Protein AF-A0A1H8HSU1-F1 (afdb_monomer)

Radius of gyration: 24.74 Å; Cα contacts (8 Å, |Δi|>4): 30; chains: 1; bounding box: 70×51×62 Å

Foldseek 3Di:
DDPDDPDPVPPPPPPCLADPLLLVLLVVPPVDPVSSVVVVVVLVVVCVVCVVVVVNVCSVVVNVVSSVVSVVVVVVVVVVVVVVVCVVVVVVVVVVVVVVPPDDD

Solvent-accessible surface area (backbone atoms only — not comparable to full-atom values): 6348 Å² total; per-residue (Å²): 134,84,94,82,73,85,61,83,80,72,64,68,75,70,90,61,90,63,58,70,68,50,54,54,48,39,55,70,76,36,82,48,66,70,59,36,51,53,50,53,49,53,54,49,56,51,47,52,51,33,51,76,68,69,40,60,83,48,48,65,55,53,53,49,50,53,45,52,52,52,53,49,50,52,52,50,52,52,52,52,51,53,52,54,51,53,53,55,56,47,49,63,54,43,64,64,44,65,77,66,59,86,64,87,134

Mean predicted aligned error: 15.27 Å

Secondary structure (DSSP, 8-state):
-------GGG----S-SS-HHHHHHHHHH---HHHHHHHHHHHHHHHHHHHHTT-GGGHHHHHHHHHHHHHHHHHHHHHHHHHHHHHHHHHHHHHHHHTT--S--

Structure (mmCIF, N/CA/C/O backbone):
data_AF-A0A1H8HSU1-F1
#
_entry.id   AF-A0A1H8HSU1-F1
#
loop_
_atom_site.group_PDB
_atom_site.id
_atom_site.type_symbol
_atom_site.label_atom_id
_atom_site.label_alt_id
_atom_site.label_comp_id
_atom_site.label_asym_id
_atom_site.label_entity_id
_atom_site.label_seq_id
_atom_site.pdbx_PDB_ins_code
_atom_site.Cartn_x
_atom_site.Cartn_y
_atom_site.Cartn_z
_atom_site.occupancy
_atom_site.B_iso_or_equiv
_atom_site.auth_seq_id
_atom_site.auth_comp_id
_atom_site.auth_asym_id
_atom_site.auth_atom_id
_atom_site.pdbx_PDB_model_num
ATOM 1 N N . MET A 1 1 ? 43.269 -23.980 -1.604 1.00 54.44 1 MET A N 1
ATOM 2 C CA . MET A 1 1 ? 42.614 -22.819 -2.242 1.00 54.44 1 MET A CA 1
ATOM 3 C C . MET A 1 1 ? 41.279 -22.598 -1.547 1.00 54.44 1 MET A C 1
ATOM 5 O O . MET A 1 1 ? 40.443 -23.488 -1.639 1.00 54.44 1 MET A O 1
ATOM 9 N N . PRO A 1 2 ? 41.084 -21.518 -0.774 1.00 62.03 2 PRO A N 1
ATOM 10 C CA . PRO A 1 2 ? 39.758 -21.207 -0.249 1.00 62.03 2 PRO A CA 1
ATOM 11 C C . PRO A 1 2 ? 38.849 -20.723 -1.398 1.00 62.03 2 PRO A C 1
ATOM 13 O O . PRO A 1 2 ? 39.292 -19.887 -2.188 1.00 62.03 2 PRO A O 1
ATOM 16 N N . PRO A 1 3 ? 37.598 -21.209 -1.512 1.00 61.28 3 PRO A N 1
ATOM 17 C CA . PRO A 1 3 ? 36.631 -20.680 -2.463 1.00 61.28 3 PRO A CA 1
ATOM 18 C C . PRO A 1 3 ? 36.115 -19.365 -1.881 1.00 61.28 3 PRO A C 1
ATOM 20 O O . PRO A 1 3 ? 35.365 -19.360 -0.908 1.00 61.28 3 PRO A O 1
ATOM 23 N N . ARG A 1 4 ? 36.582 -18.226 -2.386 1.00 59.84 4 ARG A N 1
ATOM 24 C CA . ARG A 1 4 ? 36.184 -16.925 -1.838 1.00 59.84 4 ARG A CA 1
ATOM 25 C C . ARG A 1 4 ? 35.967 -15.925 -2.951 1.00 59.84 4 ARG A C 1
ATOM 27 O O . ARG A 1 4 ? 36.889 -15.237 -3.367 1.00 59.84 4 ARG A O 1
ATOM 34 N N . ASN A 1 5 ? 34.731 -15.911 -3.432 1.00 49.44 5 ASN A N 1
ATOM 35 C CA . ASN A 1 5 ? 33.837 -14.753 -3.418 1.00 49.44 5 ASN A CA 1
ATOM 36 C C . ASN A 1 5 ? 32.717 -15.048 -4.415 1.00 49.44 5 ASN A C 1
ATOM 38 O O . ASN A 1 5 ? 32.889 -14.876 -5.616 1.00 49.44 5 ASN A O 1
ATOM 42 N N . ALA A 1 6 ? 31.576 -15.524 -3.911 1.00 51.78 6 ALA A N 1
ATOM 43 C CA . ALA A 1 6 ? 30.329 -15.353 -4.640 1.00 51.78 6 ALA A CA 1
ATOM 44 C C . ALA A 1 6 ? 30.122 -13.840 -4.744 1.00 51.78 6 ALA A C 1
ATOM 46 O O . ALA A 1 6 ? 29.978 -13.158 -3.728 1.00 51.78 6 ALA A O 1
ATOM 47 N N . GLU A 1 7 ? 30.264 -13.308 -5.950 1.00 45.53 7 GLU A N 1
ATOM 48 C CA . GLU A 1 7 ? 30.196 -11.879 -6.187 1.00 45.53 7 GLU A CA 1
ATOM 49 C C . GLU A 1 7 ? 28.820 -11.344 -5.737 1.00 45.53 7 GLU A C 1
ATOM 51 O O . GLU A 1 7 ? 27.788 -11.940 -6.063 1.00 45.53 7 GLU A O 1
ATOM 56 N N . PRO A 1 8 ? 28.765 -10.227 -4.990 1.00 53.56 8 PRO A N 1
ATOM 57 C CA . PRO A 1 8 ? 27.520 -9.705 -4.422 1.00 53.56 8 PRO A CA 1
ATOM 58 C C . PRO A 1 8 ? 26.516 -9.198 -5.472 1.00 53.56 8 PRO A C 1
ATOM 60 O O . PRO A 1 8 ? 25.401 -8.835 -5.113 1.00 53.56 8 PRO A O 1
ATOM 63 N N . TRP A 1 9 ? 26.870 -9.189 -6.763 1.00 51.81 9 TRP A N 1
ATOM 64 C CA . TRP A 1 9 ? 25.951 -8.822 -7.844 1.00 51.81 9 TRP A CA 1
ATOM 65 C C . TRP A 1 9 ? 24.994 -9.948 -8.247 1.00 51.81 9 TRP A C 1
ATOM 67 O O . TRP A 1 9 ? 24.029 -9.685 -8.958 1.00 51.81 9 TRP A O 1
ATOM 77 N N . ASN A 1 10 ? 25.217 -11.182 -7.778 1.00 47.97 10 ASN A N 1
ATOM 78 C CA . ASN A 1 10 ? 24.357 -12.325 -8.098 1.00 47.97 10 ASN A CA 1
ATOM 79 C C . ASN A 1 10 ? 23.241 -12.559 -7.063 1.00 47.97 10 ASN A C 1
ATOM 81 O O . ASN A 1 10 ? 22.587 -13.604 -7.053 1.00 47.97 10 ASN A O 1
ATOM 85 N N . ALA A 1 11 ? 22.992 -11.582 -6.188 1.00 49.59 11 ALA A N 1
ATOM 86 C CA . ALA A 1 11 ? 21.712 -11.487 -5.509 1.00 49.59 11 ALA A CA 1
ATOM 87 C C . ALA A 1 11 ? 20.696 -11.005 -6.549 1.00 49.59 11 ALA A C 1
ATOM 89 O O . ALA A 1 11 ? 20.468 -9.806 -6.704 1.00 49.59 11 ALA A O 1
ATOM 90 N N . SER A 1 12 ? 20.115 -11.951 -7.296 1.00 44.28 12 SER A N 1
ATOM 91 C CA . SER A 1 12 ? 18.850 -11.709 -7.994 1.00 44.28 12 SER A CA 1
ATOM 92 C C . SER A 1 12 ? 17.948 -10.912 -7.046 1.00 44.28 12 SER A C 1
ATOM 94 O O . SER A 1 12 ? 17.829 -11.326 -5.884 1.00 44.28 12 SER A O 1
ATOM 96 N N . PRO A 1 13 ? 17.370 -9.767 -7.466 1.00 51.78 13 PRO A N 1
ATOM 97 C CA . PRO A 1 13 ? 16.437 -9.052 -6.610 1.00 51.78 13 PRO A CA 1
ATOM 98 C C . PRO A 1 13 ? 15.392 -10.076 -6.160 1.00 51.78 13 PRO A C 1
ATOM 100 O O . PRO A 1 13 ? 14.926 -10.857 -7.000 1.00 51.78 13 PRO A O 1
ATOM 103 N N . PRO A 1 14 ? 15.104 -10.178 -4.851 1.00 52.81 14 PRO A N 1
ATOM 104 C CA . PRO A 1 14 ? 14.172 -11.181 -4.371 1.00 52.81 14 PRO A CA 1
ATOM 105 C C . PRO A 1 14 ? 12.875 -11.048 -5.182 1.00 52.81 14 PRO A C 1
ATOM 107 O O . PRO A 1 14 ? 12.433 -9.921 -5.414 1.00 52.81 14 PRO A O 1
ATOM 110 N N . PRO A 1 15 ? 12.256 -12.157 -5.624 1.00 54.69 15 PRO A N 1
ATOM 111 C CA . PRO A 1 15 ? 11.066 -12.141 -6.485 1.00 54.69 15 PRO A CA 1
ATOM 112 C C . PRO A 1 15 ? 9.827 -11.507 -5.822 1.00 54.69 15 PRO A C 1
ATOM 114 O O . PRO A 1 15 ? 8.746 -11.490 -6.406 1.00 54.69 15 PRO A O 1
ATOM 117 N N . ASN A 1 16 ? 9.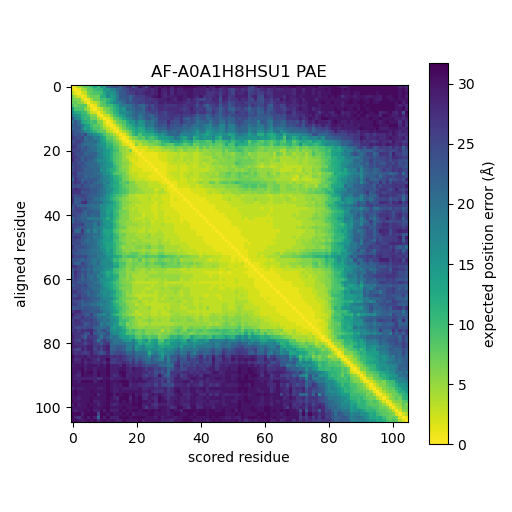975 -10.952 -4.620 1.00 55.91 16 ASN A N 1
ATOM 118 C CA . ASN A 1 16 ? 8.945 -10.207 -3.927 1.00 55.91 16 ASN A CA 1
ATOM 119 C C . ASN A 1 16 ? 8.979 -8.750 -4.389 1.00 55.91 16 ASN A C 1
ATOM 121 O O . ASN A 1 16 ? 9.697 -7.908 -3.854 1.00 55.91 16 ASN A O 1
ATOM 125 N N . LEU A 1 17 ? 8.158 -8.472 -5.400 1.00 61.16 17 LEU A N 1
ATOM 126 C CA . LEU A 1 17 ? 7.874 -7.129 -5.913 1.00 61.16 17 LEU A CA 1
ATOM 127 C C . LEU A 1 17 ? 7.216 -6.215 -4.870 1.00 61.16 17 LEU A C 1
ATOM 129 O O . LEU A 1 17 ? 7.233 -4.993 -5.008 1.00 61.16 17 LEU A O 1
ATOM 133 N N . VAL A 1 18 ? 6.653 -6.811 -3.821 1.00 63.34 18 VAL A N 1
ATOM 134 C CA . VAL A 1 18 ? 6.042 -6.125 -2.690 1.00 63.34 18 VAL A CA 1
ATOM 135 C C . VAL A 1 18 ? 6.967 -6.282 -1.478 1.00 63.34 18 VAL A C 1
ATOM 137 O O . VAL A 1 18 ? 7.289 -7.411 -1.103 1.00 63.34 18 VAL A O 1
ATOM 140 N N . PRO A 1 19 ? 7.429 -5.186 -0.850 1.00 72.12 19 PRO A N 1
ATOM 141 C CA . PRO A 1 19 ? 8.223 -5.276 0.367 1.00 72.12 19 PRO A CA 1
ATOM 142 C C . PRO A 1 19 ? 7.443 -5.919 1.509 1.00 72.12 19 PRO A C 1
ATOM 144 O O . PRO A 1 19 ? 6.261 -5.638 1.699 1.00 72.12 19 PRO A O 1
ATOM 147 N N . VAL A 1 20 ? 8.148 -6.690 2.339 1.00 76.50 20 VAL A N 1
ATOM 148 C CA . VAL A 1 20 ? 7.602 -7.332 3.552 1.00 76.50 20 VAL A CA 1
ATOM 149 C C . VAL A 1 20 ? 6.860 -6.329 4.447 1.00 76.50 20 VAL A C 1
ATOM 151 O O . VAL A 1 20 ? 5.828 -6.656 5.021 1.00 76.50 20 VAL A O 1
ATOM 154 N N . GLU A 1 21 ? 7.329 -5.080 4.503 1.00 75.19 21 GLU A N 1
ATOM 155 C CA . GLU A 1 21 ? 6.692 -4.005 5.272 1.00 75.19 21 GLU A CA 1
ATOM 156 C C . GLU A 1 21 ? 5.255 -3.691 4.810 1.00 75.19 21 GLU A C 1
ATOM 158 O O . GLU A 1 21 ? 4.385 -3.422 5.639 1.00 75.19 21 GLU A O 1
ATOM 163 N N . VAL A 1 22 ? 4.982 -3.756 3.501 1.00 79.50 22 VAL A N 1
ATOM 164 C CA . VAL A 1 22 ? 3.632 -3.563 2.946 1.00 79.50 22 VAL A CA 1
ATOM 165 C C . VAL A 1 22 ? 2.723 -4.701 3.388 1.00 79.50 22 VAL A C 1
ATOM 167 O O . VAL A 1 22 ? 1.613 -4.458 3.859 1.00 79.50 22 VAL A O 1
ATOM 170 N N . GLU A 1 23 ? 3.199 -5.943 3.283 1.00 78.19 23 GLU A N 1
ATOM 171 C CA . GLU A 1 23 ? 2.433 -7.114 3.709 1.00 78.19 23 GLU A CA 1
ATOM 172 C C . GLU A 1 23 ? 2.089 -7.025 5.200 1.00 78.19 23 GLU A C 1
ATOM 174 O O . GLU A 1 23 ? 0.920 -7.134 5.566 1.00 78.19 23 GLU A O 1
ATOM 179 N N . GLU A 1 24 ? 3.062 -6.735 6.066 1.00 83.19 24 GLU A N 1
ATOM 180 C CA . GLU A 1 24 ? 2.828 -6.600 7.507 1.00 83.19 24 GLU A CA 1
ATOM 181 C C . GLU A 1 24 ? 1.806 -5.505 7.850 1.00 83.19 24 GLU A C 1
ATOM 183 O O . GLU A 1 24 ? 0.949 -5.701 8.722 1.00 83.19 24 GLU A O 1
ATOM 188 N N . LEU A 1 25 ? 1.857 -4.359 7.160 1.00 81.75 25 LEU A N 1
ATOM 189 C CA . LEU A 1 25 ? 0.886 -3.276 7.341 1.00 81.75 25 LEU A CA 1
ATOM 190 C C . LEU A 1 25 ? -0.515 -3.693 6.892 1.00 81.75 25 LEU A C 1
ATOM 192 O O . LEU A 1 25 ? -1.481 -3.464 7.626 1.00 81.75 25 LEU A O 1
ATOM 196 N N . ILE A 1 26 ? -0.629 -4.368 5.747 1.00 84.50 26 ILE A N 1
ATOM 197 C CA . ILE A 1 26 ? -1.899 -4.907 5.252 1.00 84.50 26 ILE A CA 1
ATOM 198 C C . ILE A 1 26 ? -2.473 -5.917 6.252 1.00 84.50 26 ILE A C 1
ATOM 200 O O . ILE A 1 26 ? -3.654 -5.844 6.593 1.00 84.50 26 ILE A O 1
ATOM 204 N N . PHE A 1 27 ? -1.645 -6.821 6.782 1.00 85.06 27 PHE A N 1
ATOM 205 C CA . PHE A 1 27 ? -2.059 -7.795 7.794 1.00 85.06 27 PHE A CA 1
ATOM 206 C C . PHE A 1 27 ? -2.557 -7.147 9.086 1.00 85.06 27 PHE A C 1
ATOM 208 O O . PHE A 1 27 ? -3.522 -7.631 9.682 1.00 85.06 27 PHE A O 1
ATOM 215 N N . ARG A 1 28 ? -1.944 -6.037 9.503 1.00 83.44 28 ARG A N 1
ATOM 216 C CA . ARG A 1 28 ? -2.338 -5.305 10.711 1.00 83.44 28 ARG A CA 1
ATOM 217 C C . ARG A 1 28 ? -3.629 -4.504 10.529 1.00 83.44 28 ARG A C 1
ATOM 219 O O . ARG A 1 28 ? -4.464 -4.482 11.432 1.00 83.44 28 ARG A O 1
ATOM 226 N N . LEU A 1 29 ? -3.786 -3.836 9.387 1.00 82.88 29 LEU A N 1
ATOM 227 C CA . LEU A 1 29 ? -4.913 -2.941 9.102 1.00 82.88 29 LEU A CA 1
ATOM 228 C C . LEU A 1 29 ? -6.175 -3.687 8.661 1.00 82.88 29 LEU A C 1
ATOM 230 O O . LEU A 1 29 ? -7.293 -3.270 8.992 1.00 82.88 29 LEU A O 1
ATOM 234 N N . TYR A 1 30 ? -5.994 -4.791 7.938 1.00 85.94 30 TYR A N 1
ATOM 235 C CA . TYR A 1 30 ? -7.055 -5.537 7.275 1.00 85.94 30 TYR A CA 1
ATOM 236 C C . TYR A 1 30 ? -7.071 -6.991 7.785 1.00 85.94 30 TYR A C 1
ATOM 238 O O . TYR A 1 30 ? -6.428 -7.877 7.216 1.00 85.94 30 TYR A O 1
ATOM 246 N N . PRO A 1 31 ? -7.812 -7.279 8.874 1.00 81.75 31 PRO A N 1
ATOM 247 C CA . PRO A 1 31 ? -7.874 -8.623 9.455 1.00 81.75 31 PRO A CA 1
ATOM 248 C C . PRO A 1 31 ? -8.591 -9.636 8.547 1.00 81.75 31 PRO A C 1
ATOM 250 O O . PRO A 1 31 ? -8.370 -10.843 8.672 1.00 81.75 31 PRO A O 1
ATOM 253 N N . GLU A 1 32 ? -9.394 -9.169 7.592 1.00 88.44 32 GLU A N 1
ATOM 254 C CA . GLU A 1 32 ? -10.095 -10.012 6.625 1.00 88.44 32 GLU A CA 1
ATOM 255 C C . GLU A 1 32 ? -9.180 -10.466 5.484 1.00 88.44 32 GLU A C 1
ATOM 257 O O . GLU A 1 32 ? -8.584 -9.654 4.776 1.00 88.44 32 GLU A O 1
ATOM 262 N N . ALA A 1 33 ? -9.104 -11.781 5.266 1.00 82.94 33 ALA A N 1
ATOM 263 C CA . ALA A 1 33 ? -8.243 -12.366 4.240 1.00 82.94 33 ALA A CA 1
ATOM 264 C C . ALA A 1 33 ? -8.630 -11.946 2.812 1.00 82.94 33 ALA A C 1
ATOM 266 O O . ALA A 1 33 ? -7.739 -11.725 1.994 1.00 82.94 33 ALA A O 1
ATOM 267 N N . SER A 1 34 ? -9.927 -11.810 2.519 1.00 85.06 34 SER A N 1
ATOM 268 C CA . SER A 1 34 ? -10.445 -11.334 1.227 1.00 85.06 34 SER A CA 1
ATOM 269 C C . SER A 1 34 ? -9.940 -9.930 0.902 1.00 85.06 34 SER A C 1
ATOM 271 O O . SER A 1 34 ? -9.446 -9.684 -0.196 1.00 85.06 34 SER A O 1
ATOM 273 N N . THR A 1 35 ? -9.995 -9.033 1.884 1.00 84.94 35 THR A N 1
ATOM 274 C CA . THR A 1 35 ? -9.561 -7.642 1.746 1.00 84.94 35 THR A CA 1
ATOM 275 C C . THR A 1 35 ? -8.046 -7.548 1.566 1.00 84.94 35 THR A C 1
ATOM 277 O O . THR A 1 35 ? -7.587 -6.836 0.676 1.00 84.94 35 THR A O 1
ATOM 280 N N . ARG A 1 36 ? -7.253 -8.341 2.304 1.00 88.06 36 ARG A N 1
ATOM 281 C CA . ARG A 1 36 ? -5.794 -8.414 2.083 1.00 88.06 36 ARG A CA 1
ATOM 282 C C . ARG A 1 36 ? -5.438 -8.875 0.678 1.00 88.06 36 ARG A C 1
ATOM 284 O O . ARG A 1 36 ? -4.602 -8.254 0.032 1.00 88.06 36 ARG A O 1
ATOM 291 N N . HIS A 1 37 ? -6.081 -9.942 0.205 1.00 84.81 37 HIS A N 1
ATOM 292 C CA . HIS A 1 37 ? -5.844 -10.457 -1.142 1.00 84.81 37 HIS A CA 1
ATOM 293 C C . HIS A 1 37 ? -6.214 -9.428 -2.209 1.00 84.81 37 HIS A C 1
ATOM 295 O O . HIS A 1 37 ? -5.463 -9.262 -3.163 1.00 84.81 37 HIS A O 1
ATOM 301 N N . ALA A 1 38 ? -7.331 -8.714 -2.045 1.00 85.94 38 ALA A N 1
ATOM 302 C CA . ALA A 1 38 ? -7.734 -7.666 -2.977 1.00 85.94 38 ALA A CA 1
ATOM 303 C C . ALA A 1 38 ? -6.704 -6.524 -3.045 1.00 85.94 38 ALA A C 1
ATOM 305 O O . ALA A 1 38 ? -6.344 -6.093 -4.139 1.00 85.94 38 ALA A O 1
ATOM 306 N N . ILE A 1 39 ? -6.188 -6.078 -1.894 1.00 86.06 39 ILE A N 1
ATOM 307 C CA . ILE A 1 39 ? -5.179 -5.011 -1.819 1.00 86.06 39 ILE A CA 1
ATOM 308 C C . ILE A 1 39 ? -3.852 -5.475 -2.427 1.00 86.06 39 ILE A C 1
ATOM 310 O O . ILE A 1 39 ? -3.316 -4.802 -3.303 1.00 86.06 39 ILE A O 1
ATOM 314 N N . LEU A 1 40 ? -3.348 -6.646 -2.025 1.00 85.81 40 LEU A N 1
ATOM 315 C CA . LEU A 1 40 ? -2.107 -7.204 -2.572 1.00 85.81 40 LEU A CA 1
ATOM 316 C C . LEU A 1 40 ? -2.201 -7.410 -4.085 1.00 85.81 40 LEU A C 1
ATOM 318 O O . LEU A 1 40 ? -1.266 -7.070 -4.804 1.00 85.81 40 LEU A O 1
ATOM 322 N N . LYS A 1 41 ? -3.343 -7.901 -4.578 1.00 88.00 41 LYS A N 1
ATOM 323 C CA . LYS A 1 41 ? -3.593 -8.048 -6.014 1.00 88.00 41 LYS A CA 1
ATOM 324 C C . LYS A 1 41 ? -3.556 -6.697 -6.730 1.00 88.00 41 LYS A C 1
ATOM 326 O O . LYS A 1 41 ? -2.926 -6.596 -7.774 1.00 88.00 41 LYS A O 1
ATOM 331 N N . CYS A 1 42 ? -4.179 -5.665 -6.163 1.00 89.06 42 CYS A N 1
ATOM 332 C CA . CYS A 1 42 ? -4.170 -4.314 -6.729 1.00 89.06 42 CYS A CA 1
ATOM 333 C C . CYS A 1 42 ? -2.745 -3.746 -6.842 1.00 89.06 42 CYS A C 1
ATOM 335 O O . CYS A 1 42 ? -2.352 -3.256 -7.901 1.00 89.06 42 CYS A O 1
ATOM 337 N N . ILE A 1 43 ? -1.950 -3.868 -5.773 1.00 88.06 43 ILE A N 1
ATOM 338 C CA . ILE A 1 43 ? -0.548 -3.428 -5.748 1.00 88.06 43 ILE A CA 1
ATOM 339 C C . ILE A 1 43 ? 0.259 -4.198 -6.794 1.00 88.06 43 ILE A C 1
ATOM 341 O O . ILE A 1 43 ? 0.993 -3.591 -7.571 1.00 88.06 43 ILE A O 1
ATOM 345 N N . HIS A 1 44 ? 0.085 -5.519 -6.859 1.00 87.00 44 HIS A N 1
ATOM 346 C CA . HIS A 1 44 ? 0.793 -6.363 -7.813 1.00 87.00 44 HIS A CA 1
ATOM 347 C C . HIS A 1 44 ? 0.459 -5.986 -9.263 1.00 87.00 44 HIS A C 1
ATOM 349 O O . HIS A 1 44 ? 1.372 -5.725 -10.041 1.00 87.00 44 HIS A O 1
ATOM 355 N N . GLU A 1 45 ? -0.825 -5.841 -9.606 1.00 90.81 45 GLU A N 1
ATOM 356 C CA . GLU A 1 45 ? -1.251 -5.408 -10.943 1.00 90.81 45 GLU A CA 1
ATOM 357 C C . GLU A 1 45 ? -0.679 -4.029 -11.313 1.00 90.81 45 GLU A C 1
ATOM 359 O O . GLU A 1 45 ? -0.350 -3.779 -12.474 1.00 90.81 45 GLU 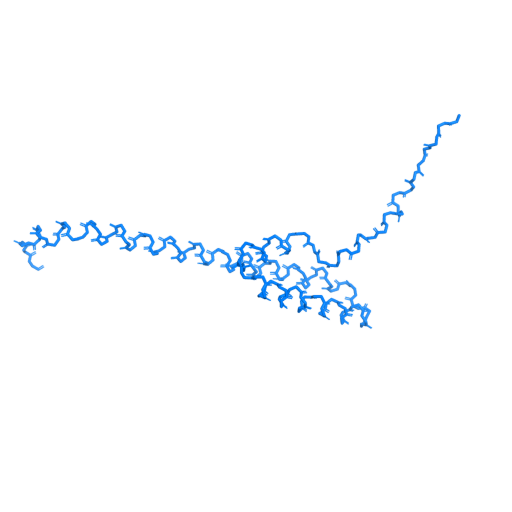A O 1
ATOM 364 N N . HIS A 1 46 ? -0.555 -3.109 -10.350 1.00 90.00 46 HIS A N 1
ATOM 365 C CA . HIS A 1 46 ? 0.031 -1.795 -10.605 1.00 90.00 46 HIS A CA 1
ATOM 366 C C . HIS A 1 46 ? 1.540 -1.882 -10.864 1.00 90.00 46 HIS A C 1
ATOM 368 O O . HIS A 1 46 ? 2.040 -1.265 -11.807 1.00 90.00 46 HIS A O 1
ATOM 374 N N . VAL A 1 47 ? 2.260 -2.686 -10.078 1.00 88.62 47 VAL A N 1
ATOM 375 C CA . VAL A 1 47 ? 3.692 -2.926 -10.285 1.00 88.62 47 VAL A CA 1
ATOM 376 C C . VAL A 1 47 ? 3.943 -3.608 -11.628 1.00 88.62 47 VAL A C 1
ATOM 378 O O . VAL A 1 47 ? 4.807 -3.150 -12.374 1.00 88.62 47 VAL A O 1
ATOM 381 N N . GLU A 1 48 ? 3.159 -4.626 -11.990 1.00 88.50 48 GLU A N 1
ATOM 382 C CA . GLU A 1 48 ? 3.249 -5.285 -13.300 1.00 88.50 48 GLU A CA 1
ATOM 383 C C . GLU A 1 48 ? 3.036 -4.290 -14.448 1.00 88.50 48 GLU A C 1
ATOM 385 O O . GLU A 1 48 ? 3.779 -4.308 -15.430 1.00 88.50 48 GLU A O 1
ATOM 390 N N . ARG A 1 49 ? 2.077 -3.361 -14.322 1.00 91.25 49 ARG A N 1
ATOM 391 C CA . ARG A 1 49 ? 1.875 -2.298 -15.323 1.00 91.25 49 ARG A CA 1
ATOM 392 C C . ARG A 1 49 ? 3.074 -1.362 -15.421 1.00 91.25 49 ARG A C 1
ATOM 394 O O . ARG A 1 49 ? 3.476 -1.025 -16.533 1.00 91.25 49 ARG A O 1
ATOM 401 N N . LEU A 1 50 ? 3.651 -0.941 -14.296 1.00 89.19 50 LEU A N 1
ATOM 402 C CA . LEU A 1 50 ? 4.844 -0.087 -14.294 1.00 89.19 50 LEU A CA 1
ATOM 403 C C . LEU A 1 50 ? 6.045 -0.804 -14.925 1.00 89.19 50 LEU A C 1
ATOM 405 O O . LEU A 1 50 ? 6.768 -0.199 -15.716 1.00 89.19 50 LEU A O 1
ATOM 409 N N . GLN A 1 51 ? 6.219 -2.097 -14.646 1.00 87.81 51 GLN A N 1
ATOM 410 C CA . GLN A 1 51 ? 7.245 -2.928 -15.278 1.00 87.81 51 GLN A CA 1
ATOM 411 C C . GLN A 1 51 ? 7.021 -3.071 -16.784 1.00 87.81 51 GLN A C 1
ATOM 413 O O . GLN A 1 51 ? 7.949 -2.857 -17.558 1.00 87.81 51 GLN A O 1
ATOM 418 N N . ALA A 1 52 ? 5.790 -3.360 -17.216 1.00 90.62 52 ALA A N 1
ATOM 419 C CA . ALA A 1 52 ? 5.442 -3.471 -18.632 1.00 90.62 52 ALA A CA 1
ATOM 420 C C . ALA A 1 52 ? 5.659 -2.155 -19.401 1.00 90.62 52 ALA A C 1
ATOM 422 O O . ALA A 1 52 ? 5.950 -2.172 -20.594 1.00 90.62 52 ALA A O 1
ATOM 423 N N . GLN A 1 53 ? 5.553 -1.012 -18.718 1.00 92.69 53 GLN A N 1
ATOM 424 C CA . GLN A 1 53 ? 5.844 0.316 -19.266 1.00 92.69 53 GLN A CA 1
ATOM 425 C C . GLN A 1 53 ? 7.338 0.688 -19.217 1.00 92.69 53 GLN A C 1
ATOM 427 O O . GLN A 1 53 ? 7.701 1.780 -19.648 1.00 92.69 53 GLN A O 1
ATOM 432 N N . GLY A 1 54 ? 8.206 -0.168 -18.666 1.00 91.38 54 GLY A N 1
ATOM 433 C CA . GLY A 1 54 ? 9.626 0.130 -18.456 1.00 91.38 54 GLY A CA 1
ATOM 434 C C . GLY A 1 54 ? 9.892 1.174 -17.362 1.00 91.38 54 GLY A C 1
ATOM 435 O O . GLY A 1 54 ? 11.014 1.658 -17.221 1.00 91.38 54 GLY A O 1
ATO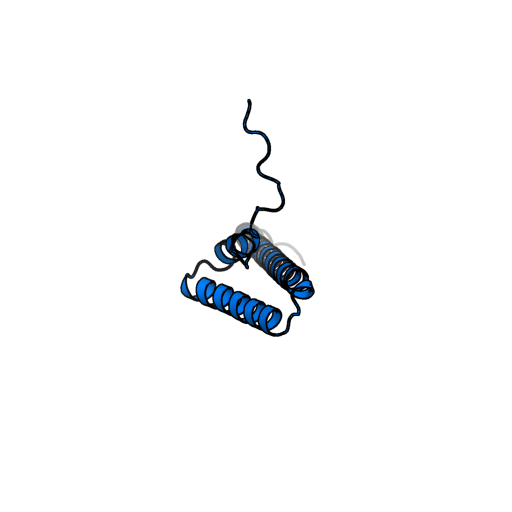M 436 N N . ARG A 1 55 ? 8.883 1.521 -16.553 1.00 90.94 55 ARG A N 1
ATOM 437 C CA . ARG A 1 55 ? 8.930 2.553 -15.500 1.00 90.94 55 ARG A CA 1
ATOM 438 C C . ARG A 1 55 ? 9.390 1.965 -14.166 1.00 90.94 55 ARG A C 1
ATOM 440 O O . ARG A 1 55 ? 8.789 2.185 -13.117 1.00 90.94 55 ARG A O 1
ATOM 447 N N . HIS A 1 56 ? 10.478 1.198 -14.196 1.00 84.75 56 HIS A N 1
ATOM 448 C CA . HIS A 1 56 ? 10.990 0.492 -13.017 1.00 84.75 56 HIS A CA 1
ATOM 449 C C . HIS A 1 56 ? 11.420 1.438 -11.887 1.00 84.75 56 HIS A C 1
ATOM 451 O O . HIS A 1 56 ? 11.312 1.084 -10.716 1.00 84.75 56 HIS A O 1
ATOM 457 N N . SER A 1 57 ? 11.865 2.651 -12.228 1.00 88.38 57 SER A N 1
ATOM 458 C CA . SER A 1 57 ? 12.257 3.690 -11.268 1.00 88.3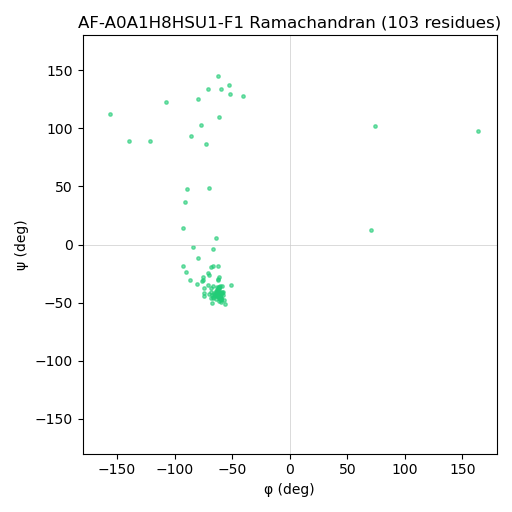8 57 SER A CA 1
ATOM 459 C C . SER A 1 57 ? 11.093 4.234 -10.438 1.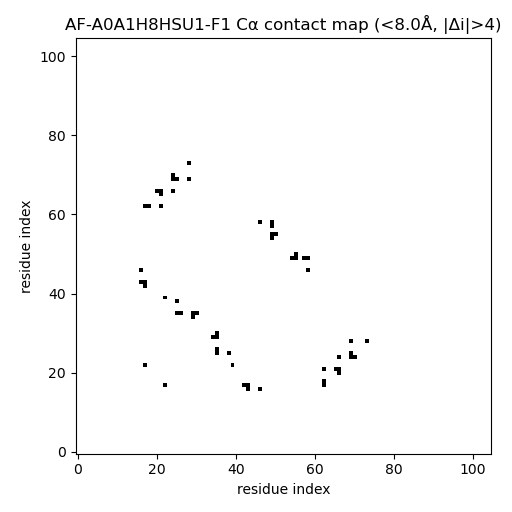00 88.38 57 SER A C 1
ATOM 461 O O . SER A 1 57 ? 11.325 4.826 -9.388 1.00 88.38 57 SER A O 1
ATOM 463 N N . GLU A 1 58 ? 9.850 4.031 -10.875 1.00 88.94 58 GLU A N 1
ATOM 464 C CA . GLU A 1 58 ? 8.658 4.537 -10.189 1.00 88.94 58 GLU A CA 1
ATOM 465 C C . GLU A 1 58 ? 8.065 3.532 -9.206 1.00 88.94 58 GLU A C 1
ATOM 467 O O . GLU A 1 58 ? 7.342 3.923 -8.294 1.00 88.94 58 GLU A O 1
ATOM 472 N N . ILE A 1 59 ? 8.418 2.251 -9.340 1.00 87.62 59 ILE A N 1
ATOM 473 C CA . ILE A 1 59 ? 7.959 1.185 -8.445 1.00 87.62 59 ILE A CA 1
ATOM 474 C C . ILE A 1 59 ? 8.337 1.490 -6.983 1.00 87.62 59 ILE A C 1
ATOM 476 O O . ILE A 1 59 ? 7.448 1.440 -6.134 1.00 87.62 59 ILE A O 1
ATOM 480 N N . PRO A 1 60 ? 9.587 1.882 -6.645 1.00 84.75 60 PRO A N 1
ATOM 481 C CA . PRO A 1 60 ? 9.934 2.224 -5.265 1.00 84.75 60 PRO A CA 1
ATOM 482 C C . PRO A 1 60 ? 9.140 3.418 -4.722 1.00 84.75 60 PRO A C 1
ATOM 484 O O . PRO A 1 60 ? 8.749 3.413 -3.555 1.00 84.75 60 PRO A O 1
ATOM 487 N N . ALA A 1 61 ? 8.882 4.429 -5.558 1.00 88.88 61 ALA A N 1
ATOM 488 C CA . ALA A 1 61 ? 8.116 5.609 -5.167 1.00 88.88 61 ALA A CA 1
ATOM 489 C C . ALA A 1 61 ? 6.646 5.257 -4.906 1.00 88.88 61 ALA A C 1
ATOM 491 O O . ALA A 1 61 ? 6.106 5.630 -3.867 1.00 88.88 61 ALA A O 1
ATOM 492 N N . PHE A 1 62 ? 6.030 4.476 -5.796 1.00 89.19 62 PHE A N 1
ATOM 493 C CA . PHE A 1 62 ? 4.671 3.962 -5.628 1.00 89.19 62 PHE A CA 1
ATOM 494 C C . PHE A 1 62 ? 4.527 3.170 -4.324 1.00 89.19 62 PHE A C 1
ATOM 496 O O . PHE A 1 62 ? 3.672 3.475 -3.499 1.00 89.19 62 PHE A O 1
ATOM 503 N N . ILE A 1 63 ? 5.418 2.206 -4.096 1.00 85.19 63 ILE A N 1
ATOM 504 C CA . ILE A 1 63 ? 5.389 1.379 -2.890 1.00 85.19 63 ILE A CA 1
ATOM 505 C C . ILE A 1 63 ? 5.590 2.217 -1.620 1.00 85.19 63 ILE A C 1
ATOM 507 O O . ILE A 1 63 ? 4.910 1.990 -0.622 1.00 85.19 63 ILE A O 1
ATOM 511 N N . THR A 1 64 ? 6.486 3.208 -1.651 1.00 87.00 64 THR A N 1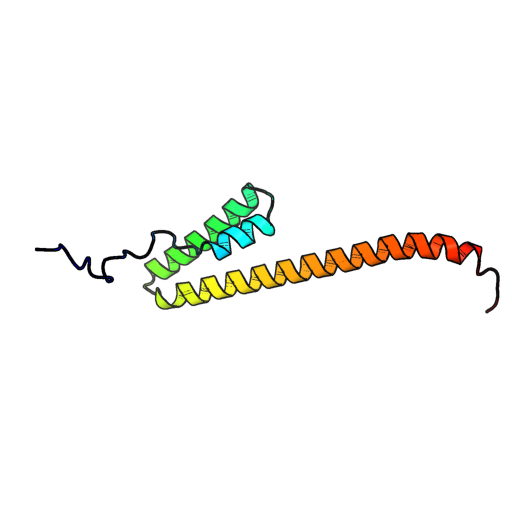
ATOM 512 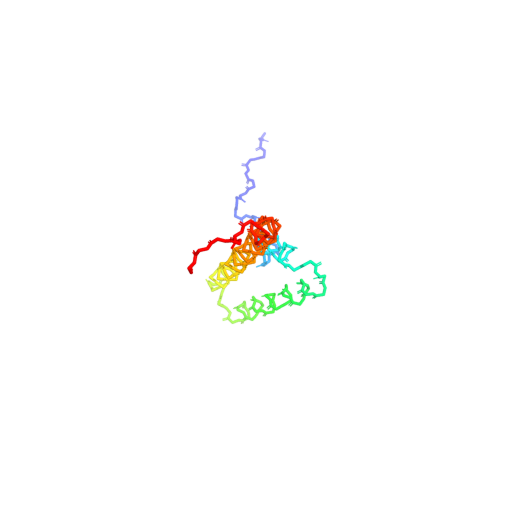C CA . THR A 1 64 ? 6.695 4.119 -0.514 1.00 87.00 64 THR A CA 1
ATOM 513 C C . THR A 1 64 ? 5.418 4.892 -0.185 1.00 87.00 64 THR A C 1
ATOM 515 O O . THR A 1 64 ? 5.033 4.951 0.982 1.00 87.00 64 THR A O 1
ATOM 518 N N . LEU A 1 65 ? 4.724 5.417 -1.199 1.00 88.88 65 LEU A N 1
ATOM 519 C CA . LEU A 1 65 ? 3.462 6.138 -1.016 1.00 88.88 65 LEU A CA 1
ATOM 520 C C . LEU A 1 65 ? 2.366 5.244 -0.419 1.00 88.88 65 LEU A C 1
ATOM 522 O O . LEU A 1 65 ? 1.669 5.675 0.499 1.00 88.88 65 LEU A O 1
ATOM 526 N N . GLU A 1 66 ? 2.248 3.994 -0.875 1.00 88.00 66 GLU A N 1
ATOM 527 C CA . GLU A 1 66 ? 1.298 3.027 -0.307 1.00 88.00 66 GLU A CA 1
ATOM 528 C C . GLU A 1 66 ? 1.601 2.738 1.174 1.00 88.00 66 GLU A C 1
ATOM 530 O O . GLU A 1 66 ? 0.700 2.753 2.016 1.00 88.00 66 GLU A O 1
ATOM 535 N N . ILE A 1 67 ? 2.879 2.552 1.528 1.00 84.88 67 ILE A N 1
ATOM 536 C CA . ILE A 1 67 ? 3.313 2.364 2.922 1.00 84.88 67 ILE A CA 1
ATOM 537 C C . ILE A 1 67 ? 2.952 3.586 3.774 1.00 84.88 67 ILE A C 1
ATOM 539 O O . ILE A 1 67 ? 2.449 3.437 4.892 1.00 84.88 67 ILE A O 1
ATOM 543 N N . GLU A 1 68 ? 3.225 4.797 3.289 1.00 87.38 68 GLU A N 1
ATOM 544 C CA . GLU A 1 68 ? 2.931 6.033 4.018 1.00 87.38 68 GLU A CA 1
ATOM 545 C C . GLU A 1 68 ? 1.427 6.228 4.229 1.00 87.38 68 GLU A C 1
ATOM 547 O O . GLU A 1 68 ? 1.007 6.529 5.353 1.00 87.38 68 GLU A O 1
ATOM 552 N N . ALA A 1 69 ? 0.619 5.973 3.197 1.00 87.75 69 ALA A N 1
ATOM 553 C CA . ALA A 1 69 ? -0.837 6.021 3.274 1.00 87.75 69 ALA A CA 1
ATOM 554 C C . ALA A 1 69 ? -1.376 5.023 4.313 1.00 87.75 69 ALA A C 1
ATOM 556 O O . ALA A 1 69 ? -2.139 5.403 5.206 1.00 87.75 69 ALA A O 1
ATOM 557 N N . MET A 1 70 ? -0.905 3.772 4.282 1.00 84.25 70 MET A N 1
ATOM 558 C CA . MET A 1 70 ? -1.292 2.746 5.255 1.00 84.25 70 MET A CA 1
ATOM 559 C C . MET A 1 70 ? -0.849 3.101 6.683 1.00 84.25 70 MET A C 1
ATOM 561 O O . MET A 1 70 ? -1.620 2.964 7.635 1.00 84.25 70 MET A O 1
ATOM 565 N N . LYS A 1 71 ? 0.369 3.627 6.873 1.00 85.69 71 LYS A N 1
ATOM 566 C CA . LYS A 1 71 ? 0.841 4.108 8.187 1.00 85.69 71 LYS A CA 1
ATOM 567 C C . LYS A 1 71 ? -0.008 5.263 8.713 1.00 85.69 71 LYS A C 1
ATOM 569 O O . LYS A 1 71 ? -0.224 5.363 9.925 1.00 85.69 71 LYS A O 1
ATOM 574 N N . GLN A 1 72 ? -0.452 6.163 7.840 1.00 87.06 72 GLN A N 1
ATOM 575 C CA . GLN A 1 72 ? -1.337 7.257 8.221 1.00 87.06 72 GLN A CA 1
ATOM 576 C C . GLN A 1 72 ? -2.709 6.731 8.645 1.00 87.06 72 GLN A C 1
ATOM 578 O O . GLN A 1 72 ? -3.184 7.109 9.717 1.00 87.06 72 GLN A O 1
ATOM 583 N N . GLU A 1 73 ? -3.283 5.802 7.882 1.00 84.38 73 GLU A N 1
ATOM 584 C CA . GLU A 1 73 ? -4.543 5.147 8.231 1.00 84.38 73 GLU A CA 1
ATOM 585 C C . GLU A 1 73 ? -4.449 4.433 9.592 1.00 84.38 73 GLU A C 1
ATOM 587 O O . GLU A 1 73 ? -5.330 4.591 10.441 1.00 84.38 73 GLU A O 1
ATOM 592 N N . ASP A 1 74 ? -3.351 3.713 9.860 1.00 84.00 74 ASP A N 1
ATOM 593 C CA . ASP A 1 74 ? -3.118 3.061 11.156 1.00 84.00 74 ASP A CA 1
ATOM 594 C C . ASP A 1 74 ? -3.082 4.085 12.297 1.00 84.00 74 ASP A C 1
ATOM 596 O O . ASP A 1 74 ? -3.765 3.928 13.314 1.00 84.00 74 ASP A O 1
ATOM 600 N N . LYS A 1 75 ? -2.358 5.198 12.111 1.00 84.25 75 LYS A N 1
ATOM 601 C CA . LYS A 1 75 ? -2.311 6.298 13.087 1.00 84.25 75 LYS A CA 1
ATOM 602 C C . LYS A 1 75 ? -3.697 6.891 13.334 1.00 84.25 75 LYS A C 1
ATOM 604 O O . LYS A 1 75 ? -4.027 7.192 14.484 1.00 84.25 75 LYS A O 1
ATOM 609 N N . GLU A 1 76 ? -4.512 7.079 12.299 1.00 82.81 76 GLU A N 1
ATOM 610 C CA . GLU A 1 76 ? -5.876 7.598 12.435 1.00 82.81 76 GLU A CA 1
ATOM 611 C C . GLU A 1 76 ? -6.798 6.611 13.156 1.00 82.81 76 GLU A C 1
ATOM 613 O O . GLU A 1 76 ? -7.493 7.002 14.102 1.00 82.81 76 GLU A O 1
ATOM 618 N N . ARG A 1 77 ? -6.733 5.317 12.819 1.00 74.88 77 ARG A N 1
ATOM 619 C CA . ARG A 1 77 ? -7.462 4.252 13.526 1.00 74.88 77 ARG A CA 1
ATOM 620 C C . ARG A 1 77 ? -7.061 4.178 15.000 1.00 74.88 77 ARG A C 1
ATOM 622 O O . ARG A 1 77 ? -7.934 4.095 15.869 1.00 74.88 77 ARG A O 1
ATOM 629 N N . GLN A 1 78 ? -5.769 4.286 15.315 1.00 72.44 78 GLN A N 1
ATOM 630 C CA . GLN A 1 78 ? -5.276 4.323 16.696 1.00 72.44 78 GLN A CA 1
ATOM 631 C C . GLN A 1 78 ? -5.743 5.577 17.457 1.00 72.44 78 GLN A C 1
ATOM 633 O O . GLN A 1 78 ? -6.192 5.471 18.605 1.00 72.44 78 GLN A O 1
ATOM 638 N N . LYS A 1 79 ? -5.712 6.761 16.830 1.00 72.69 79 LYS A N 1
ATOM 639 C CA . LYS A 1 79 ? -6.248 8.009 17.411 1.00 72.69 79 LYS A CA 1
ATOM 640 C C . LYS A 1 79 ? -7.756 7.908 17.675 1.00 72.69 79 LYS A C 1
ATOM 642 O O . LYS A 1 79 ? -8.217 8.314 18.744 1.00 72.69 79 LYS A O 1
ATOM 647 N N . GLY A 1 80 ? -8.518 7.320 16.751 1.00 61.97 80 GLY A N 1
ATOM 648 C CA . GLY A 1 80 ? -9.955 7.075 16.899 1.00 61.97 80 GLY A CA 1
ATOM 649 C C . GLY A 1 80 ? -10.285 6.094 18.029 1.00 61.97 80 GLY A C 1
ATOM 650 O O . GLY A 1 80 ? -11.209 6.335 18.810 1.00 61.97 80 GLY A O 1
ATOM 651 N N . LYS A 1 81 ? -9.483 5.032 18.191 1.00 60.31 81 LYS A N 1
ATOM 652 C CA . LYS A 1 81 ? -9.598 4.087 19.317 1.00 60.31 81 LYS A CA 1
ATOM 653 C C . LYS A 1 81 ? -9.332 4.764 20.665 1.00 60.31 81 LYS A C 1
ATOM 655 O O . LYS A 1 81 ? -10.107 4.568 21.600 1.00 60.31 81 LYS A O 1
ATOM 660 N N . ARG A 1 82 ? -8.296 5.612 20.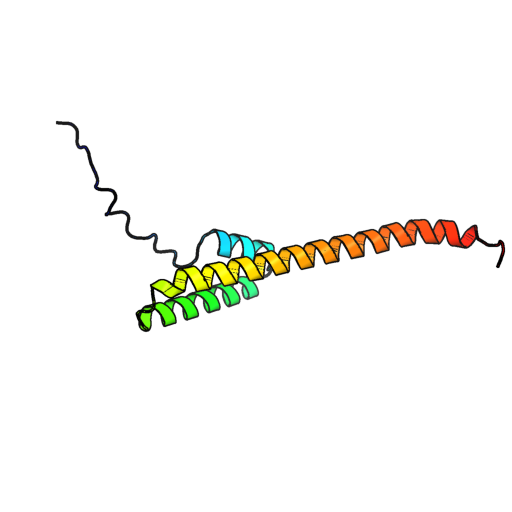760 1.00 58.22 82 ARG A N 1
ATOM 661 C CA . ARG A 1 82 ? -8.007 6.397 21.978 1.00 58.22 82 ARG A CA 1
ATOM 662 C C . ARG A 1 82 ? -9.142 7.357 22.334 1.00 58.22 82 ARG A C 1
ATOM 664 O O . ARG A 1 82 ? -9.505 7.444 23.504 1.00 58.22 82 ARG A O 1
ATOM 671 N N . ARG A 1 83 ? -9.746 8.029 21.346 1.00 56.38 83 ARG A N 1
ATOM 672 C CA . ARG A 1 83 ? -10.912 8.898 21.583 1.00 56.38 83 ARG A CA 1
ATOM 673 C C . ARG A 1 83 ? -12.120 8.113 22.096 1.00 56.38 83 ARG A C 1
ATOM 675 O O . ARG A 1 83 ? -12.710 8.535 23.083 1.00 56.38 83 ARG A O 1
ATOM 682 N N . LYS A 1 84 ? -12.438 6.948 21.513 1.00 54.53 84 LYS A N 1
ATOM 683 C CA . LYS A 1 84 ? -13.531 6.085 22.006 1.00 54.53 84 LYS A CA 1
ATOM 684 C C . LYS A 1 84 ? -13.295 5.596 23.440 1.00 54.53 84 LYS A C 1
ATOM 686 O O . LYS A 1 84 ? -14.235 5.586 24.228 1.00 54.53 84 LYS A O 1
ATOM 691 N N . LEU A 1 85 ? -12.058 5.244 23.801 1.00 53.03 85 LEU A N 1
ATOM 692 C CA . LEU A 1 85 ? -11.731 4.823 25.168 1.00 53.03 85 LEU A CA 1
ATOM 693 C C . LEU A 1 85 ? -11.893 5.974 26.178 1.00 53.03 85 LEU A C 1
ATOM 695 O O . LEU A 1 85 ? -12.479 5.775 27.239 1.00 53.03 85 LEU A O 1
ATOM 699 N N . LEU A 1 86 ? -11.465 7.190 25.819 1.00 52.91 86 LEU A N 1
ATOM 700 C CA . LEU A 1 86 ? -11.693 8.398 26.625 1.00 52.91 86 LEU A CA 1
ATOM 701 C C . LEU A 1 86 ? -13.188 8.700 26.816 1.00 52.91 86 LEU A C 1
ATOM 703 O O . LEU A 1 86 ? -13.588 9.118 27.899 1.00 52.91 86 LEU A O 1
ATOM 707 N N . THR A 1 87 ? -14.035 8.445 25.815 1.00 54.44 87 THR A N 1
ATOM 708 C CA . THR A 1 87 ? -15.489 8.639 25.954 1.00 54.44 87 THR A CA 1
ATOM 709 C C . THR A 1 87 ? -16.144 7.592 26.864 1.00 54.44 87 THR A C 1
ATOM 711 O O . THR A 1 87 ? -17.078 7.925 27.590 1.00 54.44 87 THR A O 1
ATOM 714 N N . ILE A 1 88 ? -15.667 6.341 26.868 1.00 54.00 88 ILE A N 1
ATOM 715 C CA . ILE A 1 88 ? -16.232 5.273 27.716 1.00 54.00 88 ILE A CA 1
ATOM 716 C C . ILE A 1 88 ? -15.820 5.460 29.185 1.00 54.00 88 ILE A C 1
ATOM 718 O O . ILE A 1 88 ? -16.675 5.405 30.067 1.00 54.00 88 ILE A O 1
ATOM 722 N N . VAL A 1 89 ? -14.547 5.771 29.456 1.00 56.16 89 VAL A N 1
ATOM 723 C CA . VAL A 1 89 ? -14.070 6.055 30.825 1.00 56.16 89 VAL A CA 1
ATOM 724 C C . VAL A 1 89 ? -14.655 7.376 31.345 1.00 56.16 89 VAL A C 1
ATOM 726 O O . VAL A 1 89 ? -15.071 7.459 32.499 1.00 56.16 89 VAL A O 1
ATOM 729 N N . GLY A 1 90 ? -14.794 8.382 30.473 1.00 48.09 90 GLY A N 1
ATOM 730 C CA . GLY A 1 90 ? -15.436 9.653 30.803 1.00 48.09 90 GLY A CA 1
ATOM 731 C C . GLY A 1 90 ? -16.914 9.511 31.174 1.00 48.09 90 GLY A C 1
ATOM 732 O O . GLY A 1 90 ? -17.355 10.145 32.122 1.00 48.09 90 GLY A O 1
ATOM 733 N N . ARG A 1 91 ? -17.693 8.644 30.509 1.00 50.59 91 ARG A N 1
ATOM 734 C CA . ARG A 1 91 ? -19.116 8.439 30.861 1.00 50.59 91 ARG A CA 1
ATOM 735 C C . ARG A 1 91 ? -19.317 7.619 32.136 1.00 50.59 91 ARG A C 1
ATOM 737 O O . ARG A 1 91 ? -20.276 7.891 32.850 1.00 50.59 91 ARG A O 1
ATOM 744 N N . ALA A 1 92 ? -18.414 6.693 32.465 1.00 52.66 92 ALA A N 1
ATOM 745 C CA . ALA A 1 92 ? -18.431 6.018 33.765 1.00 52.66 92 ALA A CA 1
ATOM 746 C C . ALA A 1 92 ? -18.114 6.989 34.924 1.00 52.66 92 ALA A C 1
ATOM 748 O O . ALA A 1 92 ? -18.737 6.904 35.978 1.00 52.66 92 ALA A O 1
ATOM 749 N N . GLY A 1 93 ? -17.216 7.961 34.710 1.00 48.81 93 GLY A N 1
ATOM 750 C CA . GLY A 1 93 ? -16.932 9.028 35.680 1.00 48.81 93 GLY A CA 1
ATOM 751 C C . GLY A 1 93 ? -18.017 10.112 35.767 1.00 48.81 93 GLY A C 1
ATOM 752 O O . GLY A 1 93 ? -18.337 10.578 36.855 1.00 48.81 93 GLY A O 1
ATOM 753 N N . ILE A 1 94 ? -18.637 10.493 34.644 1.00 49.09 94 ILE A N 1
ATOM 754 C CA . ILE A 1 94 ? -19.675 11.540 34.602 1.00 49.09 94 ILE A CA 1
ATOM 755 C C . ILE A 1 94 ? -21.019 11.027 35.137 1.00 49.09 94 ILE A C 1
ATOM 757 O O . ILE A 1 94 ? -21.734 11.791 35.775 1.00 49.09 94 ILE A O 1
ATOM 761 N N . ALA A 1 95 ? -21.359 9.742 34.976 1.00 50.41 95 ALA A N 1
ATOM 762 C CA . ALA A 1 95 ? -22.553 9.179 35.618 1.00 50.41 95 ALA A CA 1
ATOM 763 C C . ALA A 1 95 ? -22.476 9.242 37.158 1.00 50.41 95 ALA A C 1
ATOM 765 O O . ALA A 1 95 ? -23.500 9.433 37.809 1.00 50.41 95 ALA A O 1
ATOM 766 N N . ALA A 1 96 ? -21.271 9.171 37.739 1.00 50.78 96 ALA A N 1
ATOM 767 C CA . ALA A 1 96 ? -21.063 9.417 39.167 1.00 50.78 96 ALA A CA 1
ATOM 768 C C . ALA A 1 96 ? -21.136 10.916 39.536 1.00 50.78 96 ALA A C 1
ATOM 770 O O . ALA A 1 96 ? -21.520 11.254 40.651 1.00 50.78 96 ALA A O 1
ATOM 771 N N . PHE A 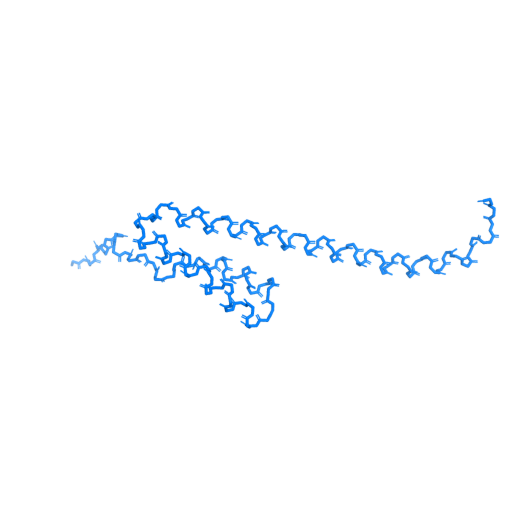1 97 ? -20.812 11.821 38.606 1.00 46.91 97 PHE A N 1
ATOM 772 C CA . PHE A 1 97 ? -20.794 13.270 38.845 1.00 46.91 97 PHE A CA 1
ATOM 773 C C . PHE A 1 97 ? -22.163 13.948 38.639 1.00 46.91 97 PHE A C 1
ATOM 775 O O . PHE A 1 97 ? -22.488 14.904 39.335 1.00 46.91 97 PHE A O 1
ATOM 782 N N . VAL A 1 98 ? -23.019 13.432 37.749 1.00 50.84 98 VAL A N 1
ATOM 783 C CA . VAL A 1 98 ? -24.355 14.010 37.481 1.00 50.84 98 VAL A CA 1
ATOM 784 C C . VAL A 1 98 ? -25.330 13.805 38.650 1.00 50.84 98 VAL A C 1
ATOM 786 O O . VAL A 1 98 ? -26.200 14.642 38.859 1.00 50.84 98 VAL A O 1
ATOM 789 N N . VAL A 1 99 ? -25.151 12.769 39.479 1.00 53.38 99 VAL A N 1
ATOM 790 C CA . VAL A 1 99 ? -25.895 12.649 40.752 1.00 53.38 99 VAL A CA 1
ATOM 791 C C . VAL A 1 99 ? -25.411 13.678 41.791 1.00 53.38 99 VAL A C 1
ATOM 793 O O . VAL A 1 99 ? -26.177 14.068 42.667 1.00 53.38 99 VAL A O 1
ATOM 796 N N . ALA A 1 100 ? -24.171 14.167 41.685 1.00 52.78 100 ALA A N 1
ATOM 797 C CA . ALA A 1 100 ? -23.579 15.098 42.647 1.00 52.78 100 ALA A CA 1
ATOM 798 C C . ALA A 1 100 ? -23.812 16.584 42.310 1.00 52.78 100 ALA A C 1
ATOM 800 O O . ALA A 1 100 ? -23.801 17.419 43.210 1.00 52.78 100 ALA A O 1
ATOM 801 N N . SER A 1 101 ? -24.060 16.943 41.047 1.00 46.66 101 SER A N 1
ATOM 802 C CA . SER A 1 101 ? -24.209 18.347 40.621 1.00 46.66 101 SER A CA 1
ATOM 803 C C . SER A 1 101 ? -25.650 18.868 40.668 1.00 46.66 101 SER A C 1
ATOM 805 O O . SER A 1 101 ? -26.046 19.716 39.873 1.00 46.66 101 SER A O 1
ATOM 807 N N . HIS A 1 102 ? -26.408 18.436 41.678 1.00 51.03 102 HIS A N 1
ATOM 808 C CA . HIS A 1 102 ? -27.574 19.147 42.208 1.00 51.03 102 HIS A CA 1
ATOM 809 C C . HIS A 1 102 ? -27.126 20.428 42.949 1.00 51.03 102 HIS A C 1
ATOM 811 O O . HIS A 1 102 ? -27.516 20.664 44.090 1.00 51.03 102 HIS A O 1
ATOM 817 N N . TRP A 1 103 ? -26.256 21.235 42.330 1.00 47.78 103 TRP A N 1
ATOM 818 C CA . TRP A 1 103 ? -25.818 22.527 42.845 1.00 47.78 103 TRP A CA 1
ATOM 819 C C . TRP A 1 103 ? -25.333 23.455 41.726 1.00 47.78 103 TRP A C 1
ATOM 821 O O . TRP A 1 103 ? -24.268 23.269 41.152 1.00 47.78 103 TRP A O 1
ATOM 831 N N . HIS A 1 104 ? -26.140 24.501 41.547 1.00 49.59 104 HIS A N 1
ATOM 832 C CA . HIS A 1 104 ? -25.767 25.879 41.236 1.00 49.59 104 HIS A CA 1
ATOM 833 C C . HIS A 1 104 ? -25.287 26.233 39.810 1.00 49.59 104 HIS A C 1
ATOM 835 O O . HIS A 1 104 ? -24.107 26.122 39.496 1.00 49.59 104 HIS A O 1
ATOM 841 N N . TRP A 1 105 ? -26.246 26.839 39.087 1.00 40.38 105 TRP A N 1
ATOM 842 C CA . TRP A 1 105 ? -26.172 27.763 37.937 1.00 40.38 105 TRP A CA 1
ATOM 843 C C . TRP A 1 105 ? -25.969 27.181 36.538 1.00 40.38 105 TRP A C 1
ATOM 845 O O . TRP A 1 105 ? -24.921 26.564 36.260 1.00 40.38 105 TRP A O 1
#

pLDDT: mean 71.65, std 16.73, range [40.38, 92.69]

Sequence (105 aa):
MPPRNAEPWNASPPPNLVPVEVEELIFRLYPEASTRHAILKCIHEHVERLQAQGRHSEIPAFITLEIEAMKQEDKERQKGKRRKLLTIVGRAGIAAFVVASHWHW